Protein AF-A0A967ZAS8-F1 (afdb_monomer_lite)

pLDDT: mean 92.99, std 5.78, range [58.94, 98.38]

Structure (mmCIF, N/CA/C/O backbone):
data_AF-A0A967ZAS8-F1
#
_entry.id   AF-A0A967ZAS8-F1
#
loop_
_atom_site.group_PDB
_atom_site.id
_atom_site.type_symbol
_atom_site.label_atom_id
_atom_site.label_alt_id
_atom_site.label_comp_id
_atom_site.label_asym_id
_atom_site.label_entity_id
_atom_site.label_seq_id
_atom_site.pdbx_PDB_ins_code
_atom_site.Cartn_x
_atom_site.Cartn_y
_atom_site.Cartn_z
_atom_site.occupancy
_atom_site.B_iso_or_equiv
_atom_site.auth_seq_id
_atom_site.auth_comp_id
_atom_site.auth_asym_id
_atom_site.auth_atom_id
_atom_site.pdbx_PDB_model_num
ATOM 1 N N . MET A 1 1 ? 4.088 -6.574 10.105 1.00 91.56 1 MET A N 1
ATOM 2 C CA . MET A 1 1 ? 4.466 -5.293 10.722 1.00 91.56 1 MET A CA 1
ATOM 3 C C . MET A 1 1 ? 3.310 -4.318 10.557 1.00 91.56 1 MET A C 1
ATOM 5 O O . MET A 1 1 ? 2.837 -4.191 9.430 1.00 91.56 1 MET A O 1
ATOM 9 N N . PRO A 1 2 ? 2.808 -3.715 11.649 1.00 96.50 2 PRO A N 1
ATOM 10 C CA . PRO A 1 2 ? 1.776 -2.688 11.572 1.00 96.50 2 PRO A CA 1
ATOM 11 C C . PRO A 1 2 ? 2.356 -1.373 11.040 1.00 96.50 2 PRO A C 1
ATOM 13 O O . PRO A 1 2 ? 3.443 -0.967 11.452 1.00 96.50 2 PRO A O 1
ATOM 16 N N . ILE A 1 3 ? 1.615 -0.709 10.159 1.00 96.00 3 ILE A N 1
ATOM 17 C CA . ILE A 1 3 ? 1.888 0.648 9.679 1.00 96.00 3 ILE A CA 1
ATOM 18 C C . ILE A 1 3 ? 0.598 1.445 9.841 1.00 96.00 3 ILE A C 1
ATOM 20 O O . ILE A 1 3 ? -0.440 1.044 9.318 1.00 96.00 3 ILE A O 1
ATOM 24 N N . VAL A 1 4 ? 0.659 2.551 10.577 1.00 97.56 4 VAL A N 1
ATOM 25 C CA . VAL A 1 4 ? -0.487 3.451 10.749 1.00 97.56 4 VAL A CA 1
ATOM 26 C C . VAL A 1 4 ? -0.519 4.433 9.584 1.00 97.56 4 VAL A C 1
ATOM 28 O O . VAL A 1 4 ? 0.513 5.010 9.242 1.00 97.56 4 VAL A O 1
ATOM 31 N N . VAL A 1 5 ? -1.694 4.609 8.983 1.00 97.44 5 VAL A N 1
ATOM 32 C CA . VAL A 1 5 ? -1.949 5.593 7.928 1.00 97.44 5 VAL A CA 1
ATOM 33 C C . VAL A 1 5 ? -3.019 6.581 8.387 1.00 97.44 5 VAL A C 1
ATOM 35 O O . VAL A 1 5 ? -4.121 6.200 8.784 1.00 97.44 5 VAL A O 1
ATOM 38 N N . GLU A 1 6 ? -2.691 7.867 8.335 1.00 98.31 6 GLU A N 1
ATOM 39 C CA . GLU A 1 6 ? -3.582 8.963 8.724 1.00 98.31 6 GLU A CA 1
ATOM 40 C C . GLU A 1 6 ? -4.675 9.195 7.667 1.00 98.31 6 GLU A C 1
ATOM 42 O O . GLU A 1 6 ? -4.524 8.742 6.532 1.00 98.31 6 GLU A O 1
ATOM 47 N N . PRO A 1 7 ? -5.777 9.900 7.974 1.00 98.38 7 PRO A N 1
ATOM 48 C CA . PRO A 1 7 ? -6.744 10.319 6.960 1.00 98.38 7 PRO A CA 1
ATOM 49 C C . PRO A 1 7 ? -6.082 11.052 5.778 1.00 98.38 7 PRO A C 1
ATOM 51 O O . PRO A 1 7 ? -5.325 12.004 5.966 1.00 98.38 7 PRO A O 1
ATOM 54 N N . GLY A 1 8 ? -6.398 10.643 4.546 1.00 97.50 8 GLY A N 1
ATOM 55 C CA . GLY A 1 8 ? -5.823 11.206 3.320 1.00 97.50 8 GLY A CA 1
ATOM 56 C C . GLY A 1 8 ? -4.683 10.377 2.718 1.00 97.50 8 GLY A C 1
ATOM 57 O O . GLY A 1 8 ? -4.655 9.151 2.823 1.00 97.50 8 GLY A O 1
ATOM 58 N N . TRP A 1 9 ? -3.780 11.041 1.994 1.00 95.69 9 TRP A N 1
ATOM 59 C CA . TRP A 1 9 ? -2.662 10.394 1.300 1.00 95.69 9 TRP A CA 1
ATOM 60 C C . TRP A 1 9 ? -1.476 10.180 2.235 1.00 95.69 9 TRP A C 1
ATOM 62 O O . TRP A 1 9 ? -1.012 11.121 2.873 1.00 95.69 9 TRP A O 1
ATOM 72 N N . ASN A 1 10 ? -0.962 8.952 2.268 1.00 96.19 10 ASN A N 1
ATOM 73 C CA . ASN A 1 10 ? 0.195 8.575 3.074 1.00 96.19 10 ASN A CA 1
ATOM 74 C C . ASN A 1 10 ? 1.261 7.953 2.185 1.00 96.19 10 ASN A C 1
ATOM 76 O O . ASN A 1 10 ? 0.944 7.100 1.356 1.00 96.19 10 ASN A O 1
ATOM 80 N N . GLN A 1 11 ? 2.513 8.346 2.406 1.00 94.81 11 GLN A N 1
ATOM 81 C CA . GLN A 1 11 ? 3.677 7.687 1.831 1.00 94.81 11 GLN A CA 1
ATOM 82 C C . GLN A 1 11 ? 4.244 6.685 2.837 1.00 94.81 11 GLN A C 1
ATOM 84 O O . GLN A 1 11 ? 4.442 7.020 4.005 1.00 94.81 11 GLN A O 1
ATOM 89 N N . PHE A 1 12 ? 4.547 5.474 2.386 1.00 93.62 12 PHE A N 1
ATOM 90 C CA . PHE A 1 12 ? 5.227 4.456 3.184 1.00 93.62 12 PHE A CA 1
ATOM 91 C C . PHE A 1 12 ? 6.109 3.578 2.287 1.00 93.62 12 PHE A C 1
ATOM 93 O O . PHE A 1 12 ? 6.122 3.729 1.067 1.00 93.62 12 PHE A O 1
ATOM 100 N N . GLY A 1 13 ? 6.892 2.687 2.887 1.00 92.56 13 GLY A N 1
ATOM 101 C CA . GLY A 1 13 ? 7.736 1.738 2.163 1.00 92.56 13 GLY A CA 1
ATOM 102 C C . GLY A 1 13 ? 7.546 0.322 2.685 1.00 92.56 13 GLY A C 1
ATOM 103 O O . GLY A 1 13 ? 6.991 0.114 3.768 1.00 92.56 13 GLY A O 1
ATOM 104 N N . ASN A 1 14 ? 8.034 -0.654 1.922 1.00 94.00 14 ASN A N 1
ATOM 105 C CA . ASN A 1 14 ? 8.095 -2.034 2.383 1.00 94.00 14 ASN A CA 1
ATOM 106 C C . ASN A 1 14 ? 9.036 -2.137 3.607 1.00 94.00 14 ASN A C 1
ATOM 108 O O . ASN A 1 14 ? 10.206 -1.761 3.503 1.00 94.00 14 ASN A O 1
ATOM 112 N N . PRO A 1 15 ? 8.563 -2.647 4.760 1.00 93.62 15 PRO A N 1
ATOM 113 C CA . PRO A 1 15 ? 9.395 -2.803 5.952 1.00 93.62 15 PRO A CA 1
ATOM 114 C C . PRO A 1 15 ? 10.401 -3.964 5.866 1.00 93.62 15 PRO A C 1
ATOM 116 O O . PRO A 1 15 ? 11.208 -4.138 6.780 1.00 93.62 15 PRO A O 1
ATOM 119 N N . PHE A 1 16 ? 10.341 -4.781 4.814 1.00 95.31 16 PHE A N 1
ATOM 120 C CA . PHE A 1 16 ? 11.173 -5.964 4.625 1.00 95.31 16 PHE A CA 1
ATOM 121 C C . PHE A 1 16 ? 12.122 -5.817 3.431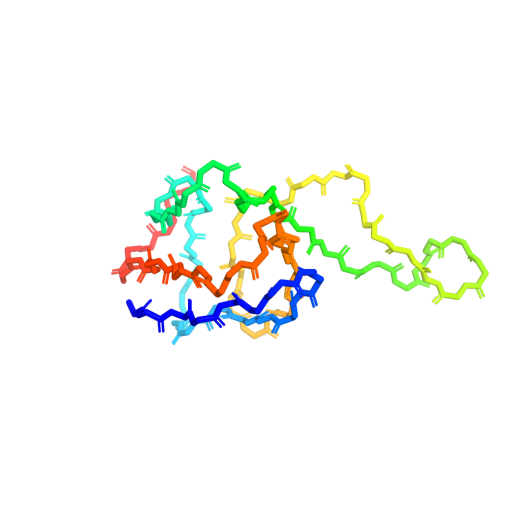 1.00 95.31 16 PHE A C 1
ATOM 123 O O . PHE A 1 16 ? 11.869 -5.077 2.483 1.00 95.31 16 PHE A O 1
ATOM 130 N N . ALA A 1 17 ? 13.217 -6.579 3.464 1.00 95.19 17 ALA A N 1
ATOM 131 C CA . ALA A 1 17 ? 14.232 -6.615 2.408 1.00 95.19 17 ALA A CA 1
ATOM 132 C C . ALA A 1 17 ? 13.876 -7.555 1.233 1.00 95.19 17 ALA A C 1
ATOM 134 O O . ALA A 1 17 ? 14.737 -7.867 0.417 1.00 95.19 17 ALA A O 1
ATOM 135 N N . PHE A 1 18 ? 12.626 -8.016 1.156 1.00 95.44 18 PHE A N 1
ATOM 136 C CA . PHE A 1 18 ? 12.090 -8.870 0.091 1.00 95.44 18 PHE A CA 1
ATOM 137 C C . PHE A 1 18 ? 10.716 -8.346 -0.356 1.00 95.44 18 PHE A C 1
ATOM 139 O O . PHE A 1 18 ? 10.029 -7.705 0.448 1.00 95.44 18 PHE A O 1
ATOM 146 N N . PRO A 1 19 ? 10.302 -8.567 -1.617 1.00 96.19 19 PRO A N 1
ATOM 147 C CA . PRO A 1 19 ? 9.028 -8.069 -2.128 1.00 96.19 19 PRO A CA 1
ATOM 148 C C . PRO A 1 19 ? 7.842 -8.688 -1.384 1.00 96.19 19 PRO A C 1
ATOM 150 O O . PRO A 1 19 ? 7.859 -9.875 -1.072 1.00 96.19 19 PRO A O 1
ATOM 153 N N . VAL A 1 20 ? 6.793 -7.903 -1.132 1.00 96.12 20 VAL A N 1
ATOM 154 C CA . VAL A 1 20 ? 5.553 -8.380 -0.493 1.00 96.12 20 VAL A CA 1
ATOM 155 C C . VAL A 1 20 ? 4.374 -8.148 -1.426 1.00 96.12 20 VAL A C 1
ATOM 157 O O . VAL A 1 20 ? 4.188 -7.049 -1.942 1.00 96.12 20 VAL A O 1
ATOM 160 N N . ALA A 1 21 ? 3.546 -9.171 -1.635 1.00 95.88 21 ALA A N 1
ATOM 161 C CA . ALA A 1 21 ? 2.357 -9.043 -2.469 1.00 95.88 21 ALA A CA 1
ATOM 162 C C . ALA A 1 21 ? 1.333 -8.123 -1.788 1.00 95.88 21 ALA A C 1
ATOM 164 O O . ALA A 1 21 ? 0.952 -8.361 -0.639 1.00 95.88 21 ALA A O 1
ATOM 165 N N . TRP A 1 22 ? 0.828 -7.111 -2.496 1.00 94.88 22 TRP A N 1
ATOM 166 C CA . TRP A 1 22 ? -0.154 -6.161 -1.957 1.00 94.88 22 TRP A CA 1
ATOM 167 C C . TRP A 1 22 ? -1.453 -6.850 -1.515 1.00 94.88 22 TRP A C 1
ATOM 169 O O . TRP A 1 22 ? -2.081 -6.448 -0.537 1.00 94.88 22 TRP A O 1
ATOM 179 N N . ALA A 1 23 ? -1.821 -7.948 -2.181 1.00 94.88 23 ALA A N 1
ATOM 180 C CA . ALA A 1 23 ? -2.960 -8.788 -1.810 1.00 94.88 23 ALA A CA 1
ATOM 181 C C . ALA A 1 23 ? -2.793 -9.501 -0.450 1.00 94.88 23 ALA A C 1
ATOM 183 O O . ALA A 1 23 ? -3.783 -9.914 0.146 1.00 94.88 23 ALA A O 1
ATOM 184 N N . SER A 1 24 ? -1.561 -9.649 0.049 1.00 95.88 24 SER A N 1
ATOM 185 C CA . SER A 1 24 ? -1.283 -10.251 1.362 1.00 95.88 24 SER A CA 1
ATOM 186 C C . SER A 1 24 ? -1.369 -9.245 2.517 1.00 95.88 24 SER A C 1
ATOM 188 O O . SER A 1 24 ? -1.472 -9.644 3.678 1.00 95.88 24 SER A O 1
ATOM 190 N N . VAL A 1 25 ? -1.340 -7.942 2.214 1.00 95.88 25 VAL A N 1
ATOM 191 C CA . VAL A 1 25 ? -1.432 -6.872 3.211 1.00 95.88 25 VAL A CA 1
ATOM 192 C C . VAL A 1 25 ? -2.869 -6.762 3.694 1.00 95.88 25 VAL A C 1
ATOM 194 O O . VAL A 1 25 ? -3.769 -6.432 2.920 1.00 95.88 25 VAL A O 1
ATOM 197 N N . GLN A 1 26 ? -3.086 -6.993 4.989 1.00 97.44 26 GLN A N 1
ATOM 198 C CA . GLN A 1 26 ? -4.412 -6.814 5.572 1.00 97.44 26 GLN A CA 1
ATOM 199 C C . GLN A 1 26 ? -4.665 -5.324 5.800 1.00 97.44 26 GLN A C 1
ATOM 201 O O . GLN A 1 26 ? -3.831 -4.622 6.376 1.00 97.44 26 GLN A O 1
ATOM 206 N N . ARG A 1 27 ? -5.822 -4.854 5.342 1.00 96.31 27 ARG A N 1
ATOM 207 C CA . ARG A 1 27 ? -6.270 -3.462 5.428 1.00 96.31 27 ARG A CA 1
ATOM 208 C C . ARG A 1 27 ? -7.797 -3.412 5.435 1.00 96.31 27 ARG A C 1
ATOM 210 O O . ARG A 1 27 ? -8.440 -4.375 5.015 1.00 96.31 27 ARG A O 1
ATOM 217 N N . SER A 1 28 ? -8.367 -2.311 5.916 1.00 96.19 28 SER A N 1
ATOM 218 C CA . SER A 1 28 ? -9.803 -2.051 5.792 1.00 96.19 28 SER A CA 1
ATOM 219 C C . SER A 1 28 ? -10.161 -1.602 4.372 1.00 96.19 28 SER A C 1
ATOM 221 O O . SER A 1 28 ? -9.298 -1.188 3.599 1.00 96.19 28 SER A O 1
ATOM 223 N N . GLU A 1 29 ? -11.451 -1.646 4.039 1.00 95.88 29 GLU A N 1
ATOM 224 C CA . GLU A 1 29 ? -11.984 -1.159 2.755 1.00 95.88 29 GLU A CA 1
ATOM 225 C C . GLU A 1 29 ? -11.833 0.361 2.564 1.00 95.88 29 GLU A C 1
ATOM 227 O O . GLU A 1 29 ? -11.926 0.861 1.446 1.00 95.88 29 GLU A O 1
ATOM 232 N N . ASN A 1 30 ? -11.557 1.096 3.647 1.00 97.12 30 ASN A N 1
ATOM 233 C CA . ASN A 1 30 ? -11.300 2.534 3.607 1.00 97.12 30 ASN A CA 1
ATOM 234 C C . ASN A 1 30 ? -9.914 2.874 3.045 1.00 97.12 30 ASN A C 1
ATOM 236 O O . ASN A 1 30 ? -9.667 4.028 2.688 1.00 97.12 30 ASN A O 1
ATOM 240 N N . VAL A 1 31 ? -8.999 1.904 2.994 1.00 96.94 31 VAL A N 1
ATOM 241 C CA . VAL A 1 31 ? -7.670 2.083 2.413 1.00 96.94 31 VAL A CA 1
ATOM 242 C C . VAL A 1 31 ? -7.717 1.645 0.956 1.00 96.94 31 VAL A C 1
ATOM 244 O O . VAL A 1 31 ? -7.929 0.470 0.653 1.00 96.94 31 VAL A O 1
ATOM 247 N N . GLY A 1 32 ? -7.485 2.604 0.063 1.00 93.81 32 GLY A N 1
ATOM 248 C CA . GLY A 1 32 ? -7.432 2.362 -1.373 1.00 93.81 32 GLY A CA 1
ATOM 249 C C . GLY A 1 32 ? -6.262 1.479 -1.806 1.00 93.81 32 GLY A C 1
ATOM 250 O O . GLY A 1 32 ? -5.443 1.019 -1.004 1.00 93.81 32 GLY A O 1
ATOM 251 N N . ASP A 1 33 ? -6.181 1.258 -3.112 1.00 93.56 33 ASP A N 1
ATOM 252 C CA . ASP A 1 33 ? -5.086 0.501 -3.697 1.00 93.56 33 ASP A CA 1
ATOM 253 C C . ASP A 1 33 ? -3.754 1.246 -3.638 1.00 93.56 33 ASP A C 1
ATOM 255 O O . ASP A 1 33 ? -3.679 2.462 -3.433 1.00 93.56 33 ASP A O 1
ATOM 259 N N . LEU A 1 34 ? -2.691 0.461 -3.793 1.00 92.88 34 LEU A N 1
ATOM 260 C CA . LEU A 1 34 ? -1.331 0.952 -3.849 1.00 92.88 34 LEU A CA 1
ATOM 261 C C . LEU A 1 34 ? -1.138 1.790 -5.115 1.00 92.88 34 LEU A C 1
ATOM 263 O O . LEU A 1 34 ? -1.608 1.409 -6.189 1.00 92.88 34 LEU A O 1
ATOM 267 N N . VAL A 1 35 ? -0.417 2.902 -4.995 1.00 93.44 35 VAL A N 1
ATOM 268 C CA . VAL A 1 35 ? 0.022 3.710 -6.138 1.00 93.44 35 VAL A CA 1
ATOM 269 C C . VAL A 1 35 ? 1.492 4.091 -5.997 1.00 93.44 35 VAL A C 1
ATOM 271 O O . VAL A 1 35 ? 1.998 4.310 -4.891 1.00 93.44 35 VAL A O 1
ATOM 274 N N . TYR A 1 36 ? 2.175 4.191 -7.133 1.00 90.88 36 TYR A N 1
ATOM 275 C CA . TYR A 1 36 ? 3.524 4.739 -7.217 1.00 90.88 36 TYR A CA 1
ATOM 276 C C . TYR A 1 36 ? 3.494 6.145 -7.797 1.00 90.88 36 TYR A C 1
ATOM 278 O O . TYR A 1 36 ? 2.617 6.485 -8.586 1.00 90.88 36 TYR A O 1
ATOM 286 N N . PHE A 1 37 ? 4.454 6.967 -7.385 1.00 88.19 37 PHE A N 1
ATOM 287 C CA . 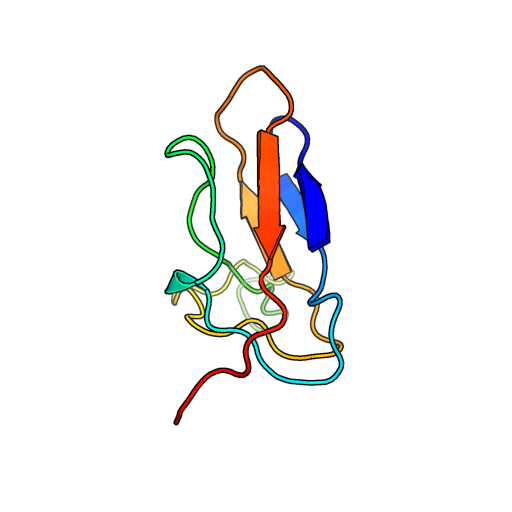PHE A 1 37 ? 4.694 8.256 -8.017 1.00 88.19 37 PHE A CA 1
ATOM 288 C C . PHE A 1 37 ? 5.626 8.057 -9.211 1.00 88.19 37 PHE A C 1
ATOM 290 O O . PHE A 1 37 ? 6.708 7.490 -9.055 1.00 88.19 37 PHE A O 1
ATOM 297 N N . ASP A 1 38 ? 5.222 8.546 -10.378 1.00 88.81 38 ASP A N 1
ATOM 298 C CA . ASP A 1 38 ? 6.029 8.533 -11.590 1.00 88.81 38 ASP A CA 1
ATOM 299 C C . ASP A 1 38 ? 6.383 9.981 -11.982 1.00 88.81 38 ASP A C 1
ATOM 301 O O . ASP A 1 38 ? 5.511 10.747 -12.407 1.00 88.81 38 ASP A O 1
ATOM 305 N N . PRO A 1 39 ? 7.664 10.384 -11.857 1.00 89.19 39 PRO A N 1
ATOM 306 C CA . PRO A 1 39 ? 8.102 11.735 -12.193 1.00 89.19 39 PRO A CA 1
ATOM 307 C C . PRO A 1 39 ? 8.048 12.037 -13.697 1.00 89.19 39 PRO A C 1
ATOM 309 O O . PRO A 1 39 ? 8.178 13.198 -14.080 1.00 89.19 39 PRO A O 1
ATOM 312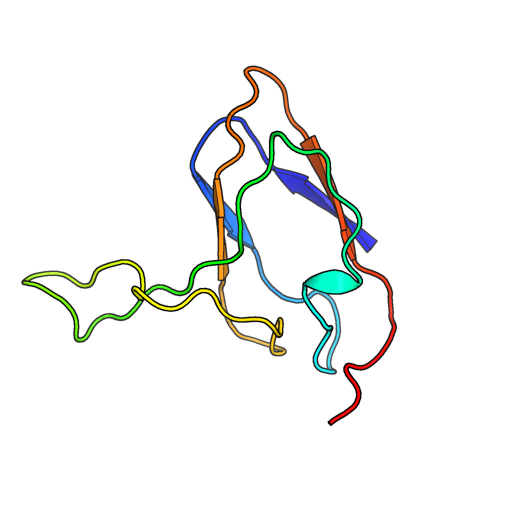 N N . SER A 1 40 ? 7.895 11.021 -14.553 1.00 90.44 40 SER A N 1
ATOM 313 C CA . SER A 1 40 ? 7.785 11.192 -16.004 1.00 90.44 40 SER A CA 1
ATOM 314 C C . SER A 1 40 ? 6.374 11.573 -16.467 1.00 90.44 40 SER A C 1
ATOM 316 O O . SER A 1 40 ? 6.199 11.978 -17.618 1.00 90.44 40 SER A O 1
ATOM 318 N N . LEU A 1 41 ? 5.375 11.484 -15.581 1.00 88.62 41 LEU A N 1
ATOM 319 C CA . LEU A 1 41 ? 3.989 11.832 -15.884 1.00 88.62 41 LEU A CA 1
ATOM 320 C C . LEU A 1 41 ? 3.709 13.324 -15.658 1.00 88.62 41 LEU A C 1
ATOM 322 O O . LEU A 1 41 ? 4.123 13.925 -14.671 1.00 88.62 41 LEU A O 1
ATOM 326 N N . GLY A 1 42 ? 2.949 13.941 -16.566 1.00 86.38 42 GLY A N 1
ATOM 327 C CA . GLY A 1 42 ? 2.538 15.342 -16.436 1.00 86.38 42 GLY A CA 1
ATOM 328 C C . GLY A 1 42 ? 3.704 16.344 -16.407 1.00 86.38 42 GLY A C 1
ATOM 329 O O . GLY A 1 42 ? 4.810 16.070 -16.861 1.00 86.38 42 GLY A O 1
ATOM 330 N N . ALA A 1 43 ? 3.445 17.553 -15.900 1.00 87.12 43 ALA A N 1
ATOM 331 C CA . ALA A 1 43 ? 4.450 18.622 -15.824 1.00 87.12 43 ALA A CA 1
ATOM 332 C C . ALA A 1 43 ? 5.304 18.579 -14.541 1.00 87.12 43 ALA A C 1
ATOM 334 O O . ALA A 1 43 ? 6.262 19.340 -14.412 1.00 87.12 43 ALA A O 1
ATOM 335 N N . SER A 1 44 ? 4.933 17.762 -13.552 1.00 90.00 44 SER A N 1
ATOM 336 C CA . SER A 1 44 ? 5.580 17.727 -12.228 1.00 90.00 44 SER A CA 1
ATOM 337 C C . SER A 1 44 ? 5.620 16.326 -11.607 1.00 90.00 44 SER A C 1
ATOM 339 O O . SER A 1 44 ? 5.861 16.204 -10.408 1.00 90.00 44 SER A O 1
ATOM 341 N N . GLY A 1 45 ? 5.397 15.282 -12.407 1.00 89.00 45 GLY A N 1
ATOM 342 C CA . GLY A 1 45 ? 5.098 13.940 -11.922 1.00 89.00 45 GLY A CA 1
ATOM 343 C C . GLY A 1 45 ? 3.620 13.772 -11.575 1.00 89.00 45 GLY A C 1
ATOM 344 O O . GLY A 1 45 ? 2.916 14.747 -11.294 1.00 89.00 45 GLY A O 1
ATOM 345 N N . ASP A 1 46 ? 3.156 12.529 -11.596 1.00 89.12 46 ASP A N 1
ATOM 346 C CA . ASP A 1 46 ? 1.805 12.150 -11.180 1.00 89.12 46 ASP A CA 1
ATOM 347 C C . ASP A 1 46 ? 1.805 10.721 -10.616 1.00 89.12 46 ASP A C 1
ATOM 349 O O . ASP A 1 46 ? 2.810 10.007 -10.681 1.00 89.12 46 ASP A O 1
ATOM 353 N N . TYR A 1 47 ? 0.685 10.288 -10.045 1.00 87.12 47 TYR A N 1
ATOM 354 C CA . TYR A 1 47 ? 0.500 8.895 -9.665 1.00 87.12 47 TYR A CA 1
ATOM 355 C C . TYR A 1 47 ? 0.343 8.019 -10.909 1.00 87.12 47 TYR A C 1
ATOM 357 O O . TYR A 1 47 ? -0.435 8.327 -11.814 1.00 87.12 47 TYR A O 1
ATOM 365 N N . ALA A 1 48 ? 1.080 6.910 -10.940 1.00 85.88 48 ALA A N 1
ATOM 366 C CA . ALA A 1 48 ? 0.981 5.924 -12.001 1.00 85.88 48 ALA A CA 1
ATOM 367 C C . ALA A 1 48 ? -0.467 5.426 -12.133 1.00 85.88 48 ALA A C 1
ATOM 369 O O . ALA A 1 48 ? -1.138 5.149 -11.138 1.00 85.88 48 ALA A O 1
ATOM 370 N N . VAL A 1 49 ? -0.937 5.312 -13.378 1.00 78.19 49 VAL A N 1
ATOM 371 C CA . VAL A 1 49 ? -2.309 4.871 -13.685 1.00 78.19 49 VAL A CA 1
ATOM 372 C C . VAL A 1 49 ? -2.522 3.413 -13.274 1.00 78.19 49 VAL A C 1
ATOM 374 O O . VAL A 1 49 ? -3.616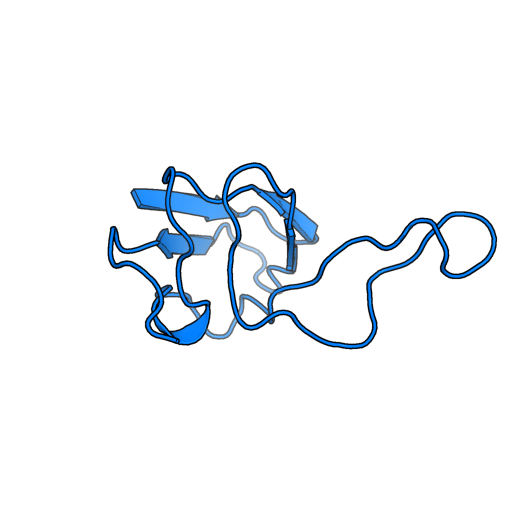 3.033 -12.863 1.00 78.19 49 VAL A O 1
ATOM 377 N N . GLU A 1 50 ? -1.475 2.595 -13.379 1.00 83.69 50 GLU A N 1
ATOM 378 C CA . GLU A 1 50 ? -1.509 1.196 -12.974 1.00 83.69 50 GLU A CA 1
ATOM 379 C C . GLU A 1 50 ? -1.162 1.055 -11.492 1.00 83.69 50 GLU A C 1
ATOM 381 O O . GLU A 1 50 ? -0.096 1.479 -11.039 1.00 83.69 50 GLU A O 1
ATOM 386 N N . SER A 1 51 ? -2.063 0.423 -10.738 1.00 84.06 51 SER A N 1
ATOM 387 C CA . SER A 1 51 ? -1.817 0.094 -9.338 1.00 84.06 51 SER A CA 1
ATOM 388 C C . SER A 1 51 ? -0.824 -1.068 -9.231 1.00 84.06 51 SER A C 1
ATOM 390 O O . SER A 1 51 ? -1.143 -2.179 -9.671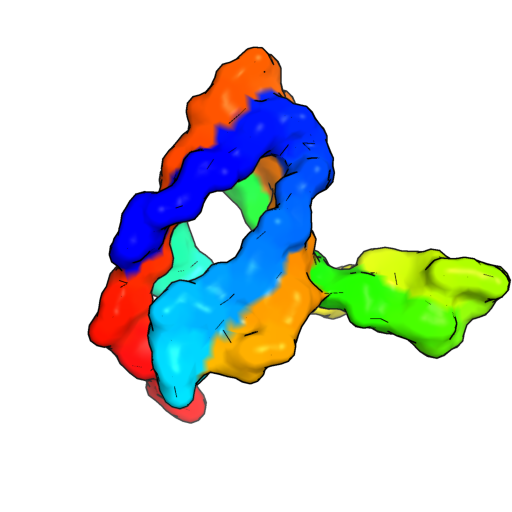 1.00 84.06 51 SER A O 1
ATOM 392 N N . PRO A 1 52 ? 0.360 -0.869 -8.627 1.00 86.56 52 PRO A N 1
ATOM 393 C CA . PRO A 1 52 ? 1.285 -1.958 -8.352 1.00 86.56 52 PRO A CA 1
ATOM 394 C C . PRO A 1 52 ? 0.650 -3.036 -7.470 1.00 86.56 52 PRO A C 1
ATOM 396 O O . PRO A 1 52 ? -0.042 -2.765 -6.488 1.00 86.56 52 PRO A O 1
ATOM 399 N N . THR A 1 53 ? 0.942 -4.290 -7.798 1.00 91.69 53 THR A N 1
ATOM 400 C CA . THR A 1 53 ? 0.494 -5.465 -7.037 1.00 91.69 53 THR A CA 1
ATOM 401 C C . THR A 1 53 ? 1.551 -5.974 -6.057 1.00 91.69 53 THR A C 1
ATOM 403 O O . THR A 1 53 ? 1.277 -6.882 -5.269 1.00 91.69 53 THR A O 1
ATOM 406 N N . VAL A 1 54 ? 2.748 -5.382 -6.074 1.00 93.50 54 VAL A N 1
ATOM 407 C CA . VAL A 1 54 ? 3.908 -5.774 -5.268 1.00 93.50 54 VAL A CA 1
ATOM 408 C C . VAL A 1 54 ? 4.504 -4.538 -4.600 1.00 93.50 54 VAL A C 1
ATOM 410 O O . VAL A 1 54 ? 4.705 -3.514 -5.243 1.00 93.50 54 VAL A O 1
ATOM 413 N N . LEU A 1 55 ? 4.802 -4.658 -3.308 1.00 93.38 55 LEU A N 1
ATOM 414 C CA . LEU A 1 55 ? 5.592 -3.709 -2.533 1.00 93.38 55 LEU A CA 1
ATOM 415 C C . LEU A 1 55 ? 7.069 -4.092 -2.642 1.00 93.38 55 LEU A C 1
ATOM 417 O O . LEU A 1 55 ? 7.513 -5.035 -1.977 1.00 93.38 55 LEU A O 1
ATOM 421 N N . PHE A 1 56 ? 7.845 -3.378 -3.452 1.00 93.25 56 PHE A N 1
ATOM 422 C CA . PHE A 1 56 ? 9.280 -3.643 -3.554 1.00 93.25 56 PHE A CA 1
ATOM 423 C C . PHE A 1 56 ? 10.069 -3.065 -2.367 1.00 93.25 56 PHE A C 1
ATOM 425 O O . PHE A 1 56 ? 9.702 -2.024 -1.813 1.00 93.25 56 PHE A O 1
ATOM 432 N N . PRO A 1 57 ? 11.159 -3.730 -1.943 1.00 92.31 57 PRO A N 1
ATOM 433 C CA . PRO A 1 57 ? 12.091 -3.164 -0.975 1.00 92.31 57 PRO A CA 1
ATOM 434 C C . PRO A 1 57 ? 12.665 -1.839 -1.477 1.00 92.31 57 PRO A C 1
ATOM 436 O O . PRO A 1 57 ? 13.003 -1.714 -2.650 1.00 92.31 57 PRO A O 1
ATOM 439 N N . PHE A 1 58 ? 12.833 -0.877 -0.567 1.00 86.12 58 PHE A N 1
ATOM 440 C CA . PHE A 1 58 ? 13.456 0.428 -0.838 1.00 86.12 58 PHE A CA 1
ATOM 441 C C . PHE A 1 58 ? 12.706 1.342 -1.823 1.00 86.12 58 PHE A C 1
ATOM 443 O O . PHE A 1 58 ? 13.211 2.415 -2.149 1.00 86.12 58 PHE A O 1
ATOM 450 N N . GLU A 1 59 ? 11.490 0.979 -2.236 1.00 87.69 59 GLU A N 1
ATOM 451 C CA . GLU A 1 59 ? 10.610 1.840 -3.025 1.00 87.69 59 GLU A CA 1
ATOM 452 C C . GLU A 1 59 ? 9.557 2.519 -2.144 1.00 87.69 59 GLU A C 1
ATOM 454 O O . GLU A 1 59 ? 8.952 1.906 -1.258 1.00 87.69 59 GLU A O 1
ATOM 459 N N . GLY A 1 60 ? 9.346 3.815 -2.385 1.00 87.94 60 GLY A N 1
ATOM 460 C CA . GLY A 1 60 ? 8.280 4.582 -1.751 1.00 87.94 60 GLY A CA 1
ATOM 461 C C . GLY A 1 60 ? 6.966 4.376 -2.493 1.00 87.94 60 GLY A C 1
ATOM 462 O O . GLY A 1 60 ? 6.899 4.555 -3.705 1.00 87.94 60 GLY A O 1
ATOM 463 N N . CYS A 1 61 ? 5.914 4.051 -1.757 1.00 92.44 61 CYS A N 1
ATOM 464 C CA . CYS A 1 61 ? 4.569 3.854 -2.275 1.00 92.44 61 CYS A CA 1
ATOM 465 C C . CYS A 1 61 ? 3.570 4.724 -1.519 1.00 92.44 61 CYS A C 1
ATOM 467 O O . CYS A 1 61 ? 3.853 5.219 -0.423 1.00 92.44 61 CYS A O 1
ATOM 469 N N . PHE A 1 62 ? 2.401 4.918 -2.117 1.00 94.94 62 PHE A N 1
ATOM 470 C CA . PHE A 1 62 ? 1.333 5.710 -1.537 1.00 94.94 62 PHE A CA 1
ATOM 471 C C . PHE A 1 62 ? 0.045 4.903 -1.450 1.00 94.94 62 PHE A C 1
ATOM 473 O O . PHE A 1 62 ? -0.251 4.069 -2.303 1.00 94.94 62 PHE A O 1
ATOM 480 N N . VAL A 1 63 ? -0.742 5.205 -0.424 1.00 95.75 63 VAL A N 1
ATOM 481 C CA . VAL A 1 63 ? -2.146 4.800 -0.316 1.00 95.75 63 VAL A CA 1
ATOM 482 C C . VAL A 1 63 ? -2.973 5.975 0.168 1.00 95.75 63 VAL A C 1
ATOM 484 O O . VAL A 1 63 ? -2.479 6.862 0.874 1.00 95.75 63 VAL A O 1
ATOM 487 N N . ARG A 1 64 ? -4.257 5.960 -0.180 1.00 96.44 64 ARG A N 1
ATOM 488 C CA . ARG A 1 64 ? -5.236 6.898 0.359 1.00 96.44 64 ARG A CA 1
ATOM 489 C C . ARG A 1 64 ? -6.101 6.204 1.400 1.00 96.44 64 ARG A C 1
ATOM 491 O O . ARG A 1 64 ? -6.804 5.253 1.077 1.00 96.44 64 ARG A O 1
ATOM 498 N N . ASN A 1 65 ? -6.090 6.723 2.619 1.00 98.00 65 ASN A N 1
ATOM 499 C CA . ASN A 1 65 ? -7.078 6.411 3.638 1.00 98.00 65 ASN A CA 1
ATOM 500 C C . ASN A 1 65 ? -8.279 7.359 3.464 1.00 98.00 65 ASN A C 1
ATOM 502 O O . ASN A 1 65 ? -8.154 8.572 3.637 1.00 98.00 65 ASN A O 1
ATOM 506 N N . ALA A 1 66 ? -9.432 6.819 3.072 1.00 98.06 66 ALA A N 1
ATOM 507 C CA . ALA A 1 66 ? -10.678 7.566 2.910 1.00 98.06 66 ALA A CA 1
ATOM 508 C C . ALA A 1 66 ? -11.477 7.716 4.221 1.00 98.06 66 ALA A C 1
ATOM 510 O O . ALA A 1 66 ? -12.468 8.448 4.242 1.00 98.06 66 ALA A O 1
ATOM 511 N 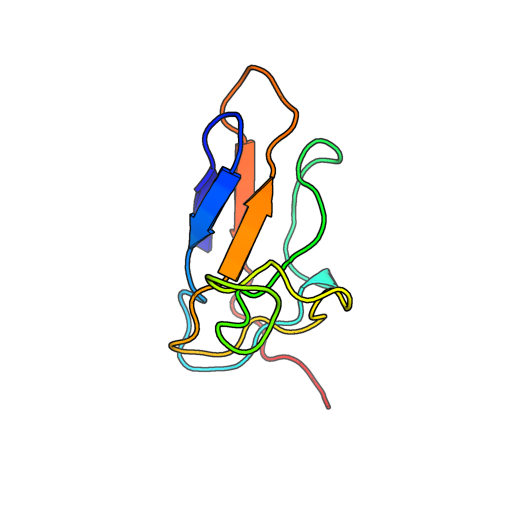N . SER A 1 67 ? -11.054 7.045 5.296 1.00 97.81 67 SER A N 1
ATOM 512 C CA . SER A 1 67 ? -11.630 7.185 6.633 1.00 97.81 67 SER A CA 1
ATOM 513 C C . SER A 1 67 ? -11.319 8.559 7.227 1.00 97.81 67 SER A C 1
ATOM 515 O O . SER A 1 67 ? -10.329 9.205 6.886 1.00 97.81 67 SER A O 1
ATOM 517 N N . SER A 1 68 ? -12.158 9.001 8.165 1.00 97.69 68 SER A N 1
ATOM 518 C CA . SER A 1 68 ? -11.883 10.173 9.007 1.00 97.69 68 SER A CA 1
ATOM 519 C C . SER A 1 68 ? -11.008 9.842 10.221 1.00 97.69 68 SER A C 1
ATOM 521 O O . SER A 1 68 ? -10.698 10.736 11.006 1.00 97.69 68 SER A O 1
ATOM 523 N N . GLN A 1 69 ? -10.629 8.572 10.385 1.00 97.88 69 GLN A N 1
ATOM 524 C CA . GLN A 1 69 ? -9.786 8.065 11.465 1.00 97.88 69 GLN A CA 1
ATOM 525 C C . GLN A 1 69 ? -8.525 7.389 10.901 1.00 97.88 69 GLN A C 1
ATOM 527 O O . GLN A 1 69 ? -8.542 6.932 9.753 1.00 97.88 69 GLN A O 1
ATOM 532 N N . PRO A 1 70 ? -7.442 7.289 11.690 1.00 98.19 70 PRO A N 1
ATOM 533 C CA . PRO A 1 70 ? -6.285 6.485 11.319 1.00 98.19 70 PRO A CA 1
ATOM 534 C C . PRO A 1 70 ? -6.663 5.015 11.103 1.00 98.19 70 PRO A C 1
ATOM 536 O O . PRO A 1 70 ? -7.465 4.451 11.847 1.00 98.19 70 PRO A O 1
ATOM 539 N N . GLU A 1 71 ? -6.048 4.391 10.105 1.00 98.12 71 GLU A N 1
ATOM 540 C CA . GLU A 1 71 ? -6.213 2.971 9.779 1.00 98.12 71 GLU A CA 1
ATOM 541 C C . GLU A 1 71 ? -4.862 2.254 9.908 1.00 98.12 71 GLU A C 1
ATOM 543 O O . GLU A 1 71 ? -3.800 2.876 9.827 1.00 98.12 71 GLU A O 1
ATOM 548 N N . THR A 1 72 ? -4.883 0.932 10.093 1.00 98.00 72 THR A N 1
ATOM 549 C CA . THR A 1 72 ? -3.654 0.132 10.215 1.00 98.00 72 THR A CA 1
ATOM 550 C C . THR A 1 72 ? -3.521 -0.833 9.048 1.00 98.00 72 THR A C 1
ATOM 552 O O . THR A 1 72 ? -4.387 -1.681 8.828 1.00 98.00 72 THR A O 1
ATOM 555 N N . LEU A 1 73 ? -2.391 -0.753 8.350 1.00 97.12 73 LEU A N 1
ATOM 556 C CA . LEU A 1 73 ? -1.944 -1.773 7.409 1.00 97.12 73 LEU A CA 1
ATOM 557 C C . LEU A 1 73 ? -1.160 -2.839 8.165 1.00 97.12 73 LEU A C 1
ATOM 559 O O . LEU A 1 73 ? -0.235 -2.523 8.916 1.00 97.12 73 LEU A O 1
ATOM 563 N N . TRP A 1 74 ? -1.470 -4.108 7.925 1.00 97.56 74 TRP A N 1
ATOM 564 C CA . TRP A 1 74 ? -0.701 -5.228 8.457 1.00 97.56 74 TRP A CA 1
ATOM 565 C C . TRP A 1 74 ? 0.054 -5.913 7.328 1.00 97.56 74 TRP A C 1
ATOM 567 O O . TRP A 1 74 ? -0.498 -6.729 6.593 1.00 97.56 74 TRP A O 1
ATOM 577 N N . VAL A 1 75 ? 1.339 -5.578 7.202 1.00 96.44 75 VAL A N 1
ATOM 578 C CA . VAL A 1 75 ? 2.217 -6.141 6.169 1.00 96.44 75 VAL A CA 1
ATOM 579 C C . VAL A 1 75 ? 2.809 -7.461 6.675 1.00 96.44 75 VAL A C 1
ATOM 581 O O . VAL A 1 75 ? 3.569 -7.433 7.653 1.00 96.44 75 VAL A O 1
ATOM 584 N N . PRO A 1 76 ? 2.482 -8.626 6.093 1.00 96.75 76 PRO A N 1
ATOM 585 C CA . PRO A 1 76 ? 3.049 -9.890 6.544 1.00 96.75 76 PRO A CA 1
ATOM 586 C C . PRO A 1 76 ? 4.506 -10.041 6.069 1.00 96.75 76 PRO A C 1
ATOM 588 O O . PRO A 1 76 ? 4.848 -9.568 4.987 1.00 96.75 76 PRO A O 1
ATOM 591 N N . PRO A 1 77 ? 5.377 -10.720 6.836 1.00 96.00 77 PRO A N 1
ATOM 592 C CA . PRO A 1 77 ? 6.731 -11.063 6.404 1.00 96.00 77 PRO A CA 1
ATOM 593 C C . PRO A 1 77 ? 6.709 -12.282 5.463 1.00 96.00 77 PRO A C 1
ATOM 595 O O . PRO A 1 77 ? 7.313 -13.309 5.759 1.00 96.00 77 PRO A O 1
ATOM 598 N N . ILE A 1 78 ? 5.951 -12.197 4.368 1.00 96.06 78 ILE A N 1
ATOM 599 C CA . ILE A 1 78 ? 5.810 -13.262 3.368 1.00 96.06 78 ILE A CA 1
ATOM 600 C C . ILE A 1 78 ? 6.284 -12.708 2.029 1.00 96.06 78 ILE A C 1
ATOM 602 O O . ILE A 1 78 ? 5.765 -11.695 1.559 1.00 96.06 78 ILE A O 1
ATOM 606 N N . GLU A 1 79 ? 7.271 -13.371 1.435 1.00 96.38 79 GLU A N 1
ATOM 607 C CA . GLU A 1 79 ? 7.795 -13.000 0.124 1.00 96.38 79 GLU A CA 1
ATOM 608 C C . GLU A 1 79 ? 6.743 -13.230 -0.971 1.00 96.38 79 GLU A C 1
ATOM 610 O O . GLU A 1 79 ? 6.050 -14.252 -0.990 1.00 96.38 79 GLU A O 1
ATOM 615 N N . ALA A 1 80 ? 6.604 -12.259 -1.875 1.00 92.94 80 ALA A N 1
ATOM 616 C CA . ALA A 1 80 ? 5.764 -12.384 -3.055 1.00 92.94 80 ALA A CA 1
ATOM 617 C C . ALA A 1 80 ? 6.294 -13.522 -3.940 1.00 92.94 80 ALA A C 1
ATOM 619 O O . ALA A 1 80 ? 7.460 -13.527 -4.326 1.00 92.94 80 ALA A O 1
ATOM 620 N N . SER A 1 81 ? 5.435 -14.487 -4.263 1.00 81.50 81 SER A N 1
ATOM 621 C CA . SER A 1 81 ? 5.749 -15.515 -5.258 1.00 81.50 81 SER A CA 1
ATOM 622 C C . SER A 1 81 ? 5.622 -14.916 -6.661 1.00 81.50 81 SER A C 1
ATOM 624 O O . SER A 1 81 ? 4.740 -14.088 -6.890 1.00 81.50 81 SER A O 1
ATOM 626 N N . ALA A 1 82 ? 6.519 -15.325 -7.561 1.00 58.94 82 ALA A N 1
ATOM 627 C CA . ALA A 1 82 ? 6.503 -14.952 -8.976 1.00 58.94 82 ALA A CA 1
ATOM 628 C C . ALA A 1 82 ? 5.305 -15.543 -9.735 1.00 58.94 82 ALA A C 1
ATOM 630 O O . ALA A 1 82 ? 4.849 -16.647 -9.350 1.00 58.94 82 ALA A O 1
#

Secondary structure (DSSP, 8-state):
-EEEE-SEEEEEE-SSSS-EEGGGSB--TTB---B-EETTSTTT-EE-SSPPSEE-TT-EEEEEE-SSS-EEEE--S-PPP-

Radius of gyration: 12.65 Å; chains: 1; bounding box: 26×34×28 Å

Foldseek 3Di:
DKDKDAAFKDKDADPDQAKAFQVQKDWDPQKDAKWAWDCVPDPGTDTDPDGDRIGHHPGIIMIHRNDNGIIMIHGDPDHDDD

Sequence (82 aa):
MPIVVEPGWNQFGNPFAFPVAWASVQRSENVGDLVYFDPSLGASGDYAVESPTVLFPFEGCFVRNASSQPETLWVPPIEASA